Protein AF-A0A528TVJ5-F1 (afdb_monomer_lite)

Radius of gyration: 17.65 Å; chains: 1; bounding box: 42×28×47 Å

Foldseek 3Di:
DDFPDDPVVLLVQLVVCCVVVVNDSQVSQQVSQVVRVHNGNVVVVVVSLVPQPLLVVLVPDDPPDDDDQDDDPPPCSVLSVVSNQVSCVVVVDHGDDDDPPDDPVRVVVSCVVVVHD

Structure (mmCIF, N/CA/C/O backbone):
data_AF-A0A528TVJ5-F1
#
_entry.id   AF-A0A528TVJ5-F1
#
loop_
_atom_site.group_PDB
_atom_site.id
_atom_site.type_symbol
_atom_site.label_atom_id
_atom_site.label_alt_id
_atom_site.label_comp_id
_atom_site.label_asym_id
_atom_site.label_entity_id
_atom_site.label_seq_id
_atom_site.pdbx_PDB_ins_code
_atom_site.Cartn_x
_atom_site.Cartn_y
_atom_site.Cartn_z
_atom_site.occupancy
_atom_site.B_iso_or_equiv
_atom_site.auth_seq_id
_atom_site.auth_comp_id
_atom_site.auth_asym_id
_atom_site.auth_atom_id
_atom_site.pdbx_PDB_model_num
ATOM 1 N N . MET A 1 1 ? 11.586 -5.403 6.016 1.00 66.25 1 MET A N 1
ATOM 2 C CA . MET A 1 1 ? 12.301 -5.375 4.720 1.00 66.25 1 MET A CA 1
ATOM 3 C C . MET A 1 1 ? 12.746 -3.951 4.426 1.00 66.25 1 MET A C 1
ATOM 5 O O . MET A 1 1 ? 11.924 -3.047 4.545 1.00 66.25 1 MET A O 1
ATOM 9 N N . ARG A 1 2 ? 14.023 -3.746 4.090 1.00 75.19 2 ARG A N 1
ATOM 10 C CA . ARG A 1 2 ? 14.601 -2.426 3.805 1.00 75.19 2 ARG A CA 1
ATOM 11 C C . ARG A 1 2 ? 15.177 -2.448 2.390 1.00 75.19 2 ARG A C 1
ATOM 13 O O . ARG A 1 2 ? 16.255 -2.986 2.189 1.00 75.19 2 ARG A O 1
ATOM 20 N N . LEU A 1 3 ? 14.407 -1.935 1.434 1.00 84.81 3 LEU A N 1
ATOM 21 C CA . LEU A 1 3 ? 14.874 -1.700 0.065 1.00 84.81 3 LEU A CA 1
ATOM 22 C C . LEU A 1 3 ? 15.817 -0.492 0.041 1.00 84.81 3 LEU A C 1
ATOM 24 O O . LEU A 1 3 ? 15.689 0.400 0.886 1.00 84.81 3 LEU A O 1
ATOM 28 N N . SER A 1 4 ? 16.711 -0.434 -0.944 1.00 89.19 4 SER A N 1
ATOM 29 C CA . SER A 1 4 ? 17.593 0.718 -1.168 1.00 89.19 4 SER A CA 1
ATOM 30 C C . SER A 1 4 ? 16.815 1.972 -1.591 1.00 89.19 4 SER A C 1
ATOM 32 O O . SER A 1 4 ? 17.194 3.094 -1.254 1.00 89.19 4 SER A O 1
ATOM 34 N N . ALA A 1 5 ? 15.685 1.782 -2.280 1.00 88.06 5 ALA A N 1
ATOM 35 C CA . ALA A 1 5 ? 14.771 2.833 -2.706 1.00 88.06 5 ALA A CA 1
ATOM 36 C C . ALA A 1 5 ? 13.308 2.340 -2.719 1.00 88.06 5 ALA A C 1
ATOM 38 O O . ALA A 1 5 ? 13.051 1.135 -2.778 1.00 88.06 5 ALA A O 1
ATOM 39 N N . PRO A 1 6 ? 12.311 3.247 -2.704 1.00 87.25 6 PRO A N 1
ATOM 40 C CA . PRO A 1 6 ? 10.910 2.872 -2.878 1.00 87.25 6 PRO A CA 1
ATOM 41 C C . PRO A 1 6 ? 10.658 2.126 -4.198 1.00 87.25 6 PRO A C 1
ATOM 43 O O . PRO A 1 6 ? 11.257 2.446 -5.226 1.00 87.25 6 PRO A O 1
ATOM 46 N N . VAL A 1 7 ? 9.691 1.200 -4.210 1.00 89.94 7 VAL A N 1
ATOM 47 C CA . VAL A 1 7 ? 9.372 0.354 -5.382 1.00 89.94 7 VAL A CA 1
ATOM 48 C C . VAL A 1 7 ? 9.114 1.170 -6.653 1.00 89.94 7 VAL A C 1
ATOM 50 O O . VAL A 1 7 ? 9.560 0.792 -7.735 1.00 89.94 7 VAL A O 1
ATOM 53 N N . TYR A 1 8 ? 8.436 2.319 -6.554 1.00 89.00 8 TYR A N 1
ATOM 54 C CA . TYR A 1 8 ? 8.183 3.172 -7.722 1.00 89.00 8 TYR A CA 1
ATOM 55 C C . TYR A 1 8 ? 9.474 3.776 -8.303 1.00 89.00 8 TYR A C 1
ATOM 57 O O . TYR A 1 8 ? 9.581 3.946 -9.520 1.00 89.00 8 TYR A O 1
ATOM 65 N N . HIS A 1 9 ? 10.467 4.060 -7.454 1.00 93.31 9 HIS A N 1
ATOM 66 C CA . HIS A 1 9 ? 11.784 4.542 -7.866 1.00 93.31 9 HIS A CA 1
ATOM 67 C C . HIS A 1 9 ? 12.568 3.437 -8.578 1.00 93.31 9 HIS A C 1
ATOM 69 O O . HIS A 1 9 ? 13.093 3.678 -9.665 1.00 93.31 9 HIS A O 1
ATOM 75 N N . LEU A 1 10 ? 12.560 2.218 -8.032 1.00 95.00 10 LEU A N 1
ATOM 76 C CA . LEU A 1 10 ? 13.179 1.042 -8.657 1.00 95.00 10 LEU A CA 1
ATOM 77 C C . LEU A 1 10 ? 12.539 0.729 -10.019 1.00 95.00 10 LEU A C 1
ATOM 79 O O . LEU A 1 10 ? 13.232 0.548 -11.019 1.00 95.00 10 LEU A O 1
ATOM 83 N N . LYS A 1 11 ? 11.203 0.783 -10.110 1.00 95.00 11 LYS A N 1
ATOM 84 C CA . LYS A 1 11 ? 10.466 0.598 -11.372 1.00 95.00 11 LYS A CA 1
ATOM 85 C C . LYS A 1 11 ? 10.822 1.670 -12.404 1.00 95.00 11 LYS A C 1
ATOM 87 O O . LYS A 1 11 ? 10.914 1.385 -13.599 1.00 95.00 11 LYS A O 1
ATOM 92 N N . ARG A 1 12 ? 11.030 2.917 -11.966 1.00 96.69 12 ARG A N 1
ATOM 93 C CA . ARG A 1 12 ? 11.497 4.006 -12.834 1.00 96.69 12 ARG A CA 1
ATOM 94 C C . ARG A 1 12 ? 12.932 3.765 -13.311 1.00 96.69 12 ARG A C 1
ATOM 96 O O . ARG A 1 12 ? 13.191 3.955 -14.496 1.00 96.69 12 ARG A O 1
ATOM 103 N N . GLN A 1 13 ? 13.833 3.318 -12.437 1.00 96.56 13 GLN A N 1
ATOM 104 C CA . GLN A 1 13 ? 15.209 2.965 -12.802 1.00 96.56 13 GLN A CA 1
ATOM 105 C C . GLN A 1 13 ? 15.253 1.813 -13.814 1.00 96.56 13 GLN A C 1
ATOM 107 O O . GLN A 1 13 ? 15.949 1.936 -14.817 1.00 96.56 13 GLN A O 1
ATOM 112 N N . ALA A 1 14 ? 14.440 0.765 -13.638 1.00 97.19 14 ALA A N 1
ATOM 113 C CA . ALA A 1 14 ? 14.313 -0.324 -14.611 1.00 97.19 14 ALA A CA 1
ATOM 114 C C . ALA A 1 14 ? 13.884 0.178 -16.001 1.00 97.19 14 ALA A C 1
ATOM 116 O O . ALA A 1 14 ? 14.443 -0.228 -17.0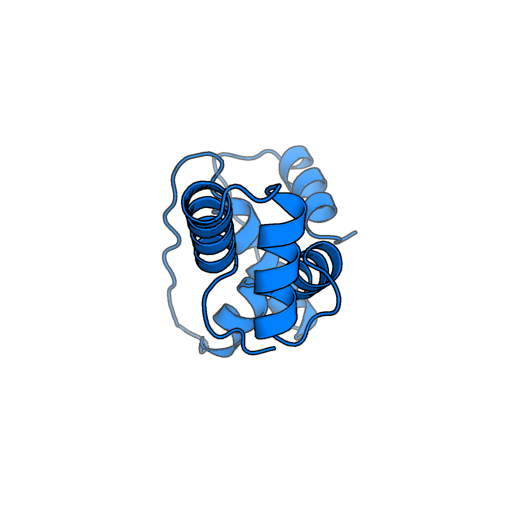16 1.00 97.19 14 ALA A O 1
ATOM 117 N N . ARG A 1 15 ? 12.930 1.118 -16.069 1.00 97.69 15 ARG A N 1
ATOM 118 C CA . ARG A 1 15 ? 12.508 1.732 -17.344 1.00 97.69 15 ARG A CA 1
ATOM 119 C C . ARG A 1 15 ? 13.629 2.525 -18.013 1.00 97.69 15 ARG A C 1
ATOM 121 O O . ARG A 1 15 ? 13.735 2.501 -19.235 1.00 97.69 15 ARG A O 1
ATOM 128 N N . LEU A 1 16 ? 14.441 3.239 -17.233 1.00 97.69 16 LEU A N 1
ATOM 129 C CA . LEU A 1 16 ? 15.602 3.962 -17.756 1.00 97.69 16 LEU A CA 1
ATOM 130 C C . LEU A 1 16 ? 16.687 2.992 -18.242 1.00 97.69 16 LEU A C 1
ATOM 132 O O . LEU A 1 16 ? 17.241 3.204 -19.314 1.00 97.69 16 LEU A O 1
ATOM 136 N N . LEU A 1 17 ? 16.932 1.910 -17.499 1.00 97.00 17 LEU A N 1
ATOM 137 C CA . LEU A 1 17 ? 17.874 0.849 -17.860 1.00 97.00 17 LEU A CA 1
ATOM 138 C C . LEU A 1 17 ? 17.476 0.162 -19.171 1.00 97.00 17 LEU A C 1
ATOM 140 O O . LEU A 1 17 ? 18.291 0.077 -20.079 1.00 97.00 17 LEU A O 1
ATOM 144 N N . SER A 1 18 ? 16.210 -0.250 -19.291 1.00 98.00 18 SER A N 1
ATOM 145 C CA . SER A 1 18 ? 15.660 -0.882 -20.497 1.00 98.00 18 SER A CA 1
ATOM 146 C C . SER A 1 18 ? 15.891 -0.027 -21.744 1.00 98.00 18 SER A C 1
ATOM 148 O O . SER A 1 18 ? 16.325 -0.541 -22.768 1.00 98.00 18 SER A O 1
ATOM 150 N N . ARG A 1 19 ? 15.697 1.295 -21.639 1.00 96.75 19 ARG A N 1
ATOM 151 C CA . ARG A 1 19 ? 15.958 2.234 -22.742 1.00 96.75 19 ARG A CA 1
ATOM 152 C C . ARG A 1 19 ? 17.445 2.424 -23.023 1.00 96.75 19 ARG A C 1
ATOM 154 O O . ARG A 1 19 ? 17.830 2.509 -24.180 1.00 96.75 19 ARG A O 1
ATOM 161 N N . LYS A 1 20 ? 18.266 2.533 -21.975 1.00 97.56 20 LYS A N 1
ATOM 162 C CA . LYS A 1 20 ? 19.708 2.786 -22.094 1.00 97.56 20 LYS A CA 1
ATOM 163 C C . LYS A 1 20 ? 20.452 1.592 -22.692 1.00 97.56 20 LYS A C 1
ATOM 165 O O . LYS A 1 20 ? 21.354 1.783 -23.494 1.00 97.56 20 LYS A O 1
ATOM 170 N N . GLU A 1 21 ? 20.092 0.385 -22.272 1.00 96.75 21 GLU A N 1
ATOM 171 C CA . GLU A 1 21 ? 20.784 -0.857 -22.636 1.00 96.75 21 GLU A CA 1
ATOM 172 C C . GLU A 1 21 ? 20.040 -1.659 -23.712 1.00 96.75 21 GLU A C 1
ATOM 174 O O . GLU A 1 21 ? 20.508 -2.717 -24.114 1.00 96.75 21 GLU A O 1
ATOM 179 N N . ASN A 1 22 ? 18.896 -1.155 -24.188 1.00 96.06 22 ASN A N 1
ATOM 180 C CA . ASN A 1 22 ? 18.033 -1.802 -25.178 1.00 96.06 22 ASN A CA 1
ATOM 181 C C . ASN A 1 22 ? 17.634 -3.244 -24.801 1.00 96.06 22 ASN A C 1
ATOM 183 O O . ASN A 1 22 ? 17.570 -4.133 -25.648 1.00 96.06 22 ASN A O 1
ATOM 187 N N . VAL A 1 23 ? 17.368 -3.471 -23.512 1.00 97.25 23 VAL A N 1
ATOM 188 C CA . VAL A 1 23 ? 16.901 -4.761 -22.980 1.00 97.25 23 VAL A CA 1
ATOM 189 C C . VAL A 1 23 ? 15.391 -4.729 -22.722 1.00 97.25 23 VAL A C 1
ATOM 191 O O . VAL A 1 23 ? 14.850 -3.665 -22.385 1.00 97.25 23 VAL A O 1
ATOM 194 N N . PRO A 1 24 ? 14.682 -5.869 -22.823 1.00 97.88 24 PRO A N 1
ATOM 195 C CA . PRO A 1 24 ? 13.273 -5.957 -22.455 1.00 97.88 24 PRO A CA 1
ATOM 196 C C . PRO A 1 24 ? 12.998 -5.448 -21.031 1.00 97.88 24 PRO A C 1
ATOM 198 O O . PRO A 1 24 ? 13.777 -5.666 -20.104 1.00 97.88 24 PRO A O 1
ATOM 201 N N . LEU A 1 25 ? 11.850 -4.788 -20.825 1.00 97.31 25 LEU A N 1
ATOM 202 C CA . LEU A 1 25 ? 11.517 -4.191 -19.524 1.00 97.31 25 LEU A CA 1
ATOM 203 C C . LEU A 1 25 ? 11.439 -5.226 -18.392 1.00 97.31 25 LEU A C 1
ATOM 205 O O . LEU A 1 25 ? 11.819 -4.904 -17.270 1.00 97.31 25 LEU A O 1
ATOM 209 N N . HIS A 1 26 ? 10.944 -6.438 -18.663 1.00 97.00 26 HIS A N 1
ATOM 210 C CA . HIS A 1 26 ? 10.858 -7.487 -17.642 1.00 97.00 26 HIS A CA 1
ATOM 211 C C . HIS A 1 26 ? 12.255 -7.869 -17.127 1.00 97.00 26 HIS A C 1
ATOM 213 O O . HIS A 1 26 ? 12.469 -7.891 -15.921 1.00 97.00 26 HIS A O 1
ATOM 219 N N . GLU A 1 27 ? 13.231 -8.010 -18.025 1.00 97.62 27 GLU A N 1
ATOM 220 C CA . GLU A 1 27 ? 14.619 -8.292 -17.666 1.00 97.62 27 GLU A CA 1
ATOM 221 C C . GLU A 1 27 ? 15.237 -7.135 -16.867 1.00 97.62 27 GLU A C 1
ATOM 223 O O . GLU A 1 27 ? 15.890 -7.345 -15.847 1.00 97.62 27 GLU A O 1
ATOM 228 N N . ALA A 1 28 ? 14.985 -5.885 -17.270 1.00 97.88 28 ALA A N 1
ATOM 229 C CA . ALA A 1 28 ? 15.448 -4.722 -16.515 1.00 97.88 28 ALA A CA 1
ATOM 230 C C . ALA A 1 28 ? 14.836 -4.641 -15.103 1.00 97.88 28 ALA A C 1
ATOM 232 O O . ALA A 1 28 ? 15.499 -4.182 -14.171 1.00 97.88 28 ALA A O 1
ATOM 233 N N . LEU A 1 29 ? 13.580 -5.068 -14.938 1.00 97.75 29 LEU A N 1
ATOM 234 C CA . LEU A 1 29 ? 12.910 -5.148 -13.641 1.00 97.75 29 LEU A CA 1
ATOM 235 C C . LEU A 1 29 ? 13.517 -6.253 -12.772 1.00 97.75 29 LEU A C 1
ATOM 237 O O . LEU A 1 29 ? 13.817 -5.994 -11.608 1.00 97.75 29 LEU A O 1
ATOM 241 N N . ASP A 1 30 ? 13.769 -7.435 -13.332 1.00 97.88 30 ASP A N 1
ATOM 242 C CA . ASP A 1 30 ? 14.424 -8.527 -12.608 1.00 97.88 30 ASP A CA 1
ATOM 243 C C . ASP A 1 30 ? 15.845 -8.136 -12.190 1.00 97.88 30 ASP A C 1
ATOM 245 O O . ASP A 1 30 ? 16.223 -8.333 -11.039 1.00 97.88 30 ASP A O 1
ATOM 249 N N . ARG A 1 31 ? 16.602 -7.439 -13.048 1.00 96.94 31 ARG A N 1
ATOM 250 C CA . ARG A 1 31 ? 17.908 -6.860 -12.679 1.00 96.94 31 ARG A CA 1
ATOM 251 C C . ARG A 1 31 ? 17.817 -5.884 -11.504 1.00 96.94 31 ARG A C 1
ATOM 253 O O . ARG A 1 31 ? 18.733 -5.851 -10.684 1.00 96.94 31 ARG A O 1
ATOM 260 N N . MET A 1 32 ? 16.758 -5.074 -11.404 1.00 96.62 32 MET A N 1
ATOM 261 C CA . MET A 1 32 ? 16.544 -4.242 -10.210 1.00 96.62 32 MET A CA 1
ATOM 262 C C . MET A 1 32 ? 16.220 -5.106 -8.991 1.00 96.62 32 MET A C 1
ATOM 264 O O . MET A 1 32 ? 16.752 -4.851 -7.919 1.00 96.62 32 MET A O 1
ATOM 268 N N . ALA A 1 33 ? 15.399 -6.144 -9.148 1.00 96.38 33 ALA A N 1
ATOM 269 C CA . ALA A 1 33 ? 15.038 -7.038 -8.055 1.00 96.38 33 ALA A CA 1
ATOM 270 C C . ALA A 1 33 ? 16.248 -7.797 -7.488 1.00 96.38 33 ALA A C 1
ATOM 272 O O . ALA A 1 33 ? 16.419 -7.835 -6.271 1.00 96.38 33 ALA A O 1
ATOM 273 N N . PHE A 1 34 ? 17.137 -8.300 -8.350 1.00 96.56 34 PHE A N 1
ATOM 274 C CA . PHE A 1 34 ? 18.374 -8.967 -7.938 1.00 96.56 34 PHE A CA 1
ATOM 275 C C . PHE A 1 34 ? 19.288 -8.052 -7.119 1.00 96.56 34 PHE A C 1
ATOM 277 O O . PHE A 1 34 ? 19.856 -8.493 -6.123 1.00 96.56 34 PHE A O 1
ATOM 284 N N . LYS A 1 35 ? 19.387 -6.762 -7.475 1.00 95.06 35 LYS A N 1
ATOM 285 C CA . LYS A 1 35 ? 20.153 -5.771 -6.691 1.00 95.06 35 LYS A CA 1
ATOM 286 C C . LYS A 1 35 ? 19.586 -5.551 -5.289 1.00 95.06 35 LYS A C 1
ATOM 288 O O . LYS A 1 35 ? 20.333 -5.211 -4.380 1.00 95.06 35 LYS A O 1
ATOM 293 N N . GLU A 1 36 ? 18.287 -5.765 -5.118 1.00 94.12 36 GLU A N 1
ATOM 294 C CA . GLU A 1 36 ? 17.590 -5.684 -3.833 1.00 94.12 36 GLU A CA 1
ATOM 295 C C . GLU A 1 36 ? 17.557 -7.029 -3.081 1.00 94.12 36 GLU A C 1
ATOM 297 O O . GLU A 1 36 ? 16.950 -7.119 -2.014 1.00 94.12 36 GLU A O 1
ATOM 302 N N . GLY A 1 37 ? 18.186 -8.079 -3.626 1.00 94.38 37 GLY A N 1
ATOM 303 C CA . GLY A 1 37 ? 18.241 -9.415 -3.023 1.00 94.38 37 GLY A CA 1
ATOM 304 C C . GLY A 1 37 ? 17.043 -10.319 -3.333 1.00 94.38 37 GLY A C 1
ATOM 305 O O . GLY A 1 37 ? 16.832 -11.307 -2.633 1.00 94.38 37 GLY A O 1
ATOM 306 N N . PHE A 1 38 ? 16.251 -10.005 -4.361 1.00 94.69 38 PHE A N 1
ATOM 307 C CA . PHE A 1 38 ? 15.096 -10.802 -4.785 1.00 94.69 38 PHE A CA 1
ATOM 308 C C . PHE A 1 38 ? 15.382 -11.583 -6.066 1.00 94.69 38 PHE A C 1
ATOM 310 O O . PHE A 1 38 ? 16.027 -11.075 -6.976 1.00 94.69 38 PHE A O 1
ATOM 317 N N . GLY A 1 39 ? 14.841 -12.802 -6.160 1.00 95.19 39 GLY A N 1
ATOM 318 C CA . GLY A 1 39 ? 15.003 -13.661 -7.340 1.00 95.19 39 GLY A CA 1
ATOM 319 C C . GLY A 1 39 ? 14.219 -13.215 -8.581 1.00 95.19 39 GLY A C 1
ATOM 320 O O . GLY A 1 39 ? 14.488 -13.696 -9.675 1.00 95.19 39 GLY A O 1
ATOM 321 N N . SER A 1 40 ? 13.240 -12.323 -8.421 1.00 96.88 40 SER A N 1
ATOM 322 C CA . SER A 1 40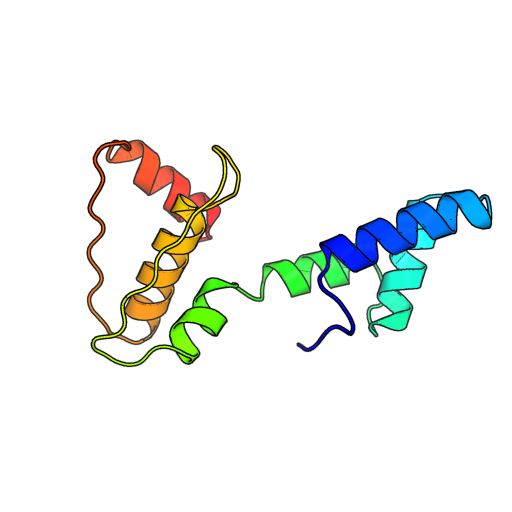 ? 12.463 -11.740 -9.517 1.00 96.88 40 SER A CA 1
ATOM 323 C C . SER A 1 40 ? 11.763 -10.461 -9.067 1.00 96.88 40 SER A C 1
ATOM 325 O O . SER A 1 40 ? 11.531 -10.233 -7.871 1.00 96.88 40 SER A O 1
ATOM 327 N N . TRP A 1 41 ? 11.351 -9.638 -10.029 1.00 96.50 41 TRP A N 1
ATOM 328 C CA . TRP A 1 41 ? 10.540 -8.458 -9.752 1.00 96.50 41 TRP A CA 1
ATOM 329 C C . TRP A 1 41 ? 9.170 -8.808 -9.174 1.00 96.50 41 TRP A C 1
ATOM 331 O O . TRP A 1 41 ? 8.678 -8.093 -8.303 1.00 96.50 41 TRP A O 1
ATOM 341 N N . SER A 1 42 ? 8.551 -9.901 -9.627 1.00 93.50 42 SER A N 1
ATOM 342 C CA . SER A 1 42 ? 7.254 -10.349 -9.105 1.00 93.50 42 SER A CA 1
ATOM 343 C C . SER A 1 42 ? 7.324 -10.667 -7.611 1.00 93.50 42 SER A C 1
ATOM 345 O O . SER A 1 42 ? 6.455 -10.227 -6.858 1.00 93.50 42 SER A O 1
ATOM 347 N N . LEU A 1 43 ? 8.390 -11.340 -7.164 1.00 93.38 43 LEU A N 1
ATOM 348 C CA . LEU A 1 43 ? 8.608 -11.640 -5.751 1.00 93.38 43 LEU A CA 1
ATOM 349 C C . LEU A 1 43 ? 8.858 -10.366 -4.934 1.00 93.38 43 LEU A C 1
ATOM 351 O O . LEU A 1 43 ? 8.262 -10.200 -3.869 1.00 93.38 43 LEU A O 1
ATOM 355 N N . LEU A 1 44 ? 9.693 -9.449 -5.439 1.00 93.38 44 LEU A N 1
ATOM 356 C CA . LEU A 1 44 ? 9.926 -8.153 -4.792 1.00 93.38 44 LEU A CA 1
ATOM 357 C C . LEU A 1 44 ? 8.620 -7.373 -4.646 1.00 93.38 44 LEU A C 1
ATOM 359 O O . LEU A 1 44 ? 8.325 -6.864 -3.567 1.00 93.38 44 LEU A O 1
ATOM 363 N N . ALA A 1 45 ? 7.834 -7.283 -5.719 1.00 89.94 45 ALA A N 1
ATOM 364 C CA . ALA A 1 45 ? 6.578 -6.547 -5.734 1.00 89.94 45 ALA A CA 1
ATOM 365 C C . ALA A 1 45 ? 5.562 -7.139 -4.748 1.00 89.94 45 ALA A C 1
ATOM 367 O O . ALA A 1 45 ? 4.953 -6.381 -3.995 1.00 89.94 45 ALA A O 1
ATOM 368 N N . ALA A 1 46 ? 5.434 -8.469 -4.695 1.00 87.62 46 ALA A N 1
ATOM 369 C CA . ALA A 1 46 ? 4.569 -9.150 -3.734 1.00 87.62 46 ALA A CA 1
ATOM 370 C C . ALA A 1 46 ? 5.010 -8.882 -2.285 1.00 87.62 46 ALA A C 1
ATOM 372 O O . ALA A 1 46 ? 4.208 -8.449 -1.462 1.00 87.62 46 ALA A O 1
ATOM 373 N N . LYS A 1 47 ? 6.307 -9.028 -1.982 1.00 85.88 47 LYS A N 1
ATOM 374 C CA . LYS A 1 47 ? 6.847 -8.775 -0.635 1.00 85.88 47 LYS A CA 1
ATOM 375 C C . LYS A 1 47 ? 6.774 -7.311 -0.216 1.00 85.88 47 LYS A C 1
ATOM 377 O O . LYS A 1 47 ? 6.585 -7.007 0.961 1.00 85.88 47 LYS A O 1
ATOM 382 N N . ALA A 1 48 ? 6.905 -6.393 -1.167 1.00 82.38 48 ALA A N 1
ATOM 383 C CA . ALA A 1 48 ? 6.722 -4.977 -0.905 1.00 82.38 48 ALA A CA 1
ATOM 384 C C . ALA A 1 48 ? 5.251 -4.612 -0.659 1.00 82.38 48 ALA A C 1
ATOM 386 O O . ALA A 1 48 ? 5.000 -3.723 0.150 1.00 82.38 48 ALA A O 1
ATOM 387 N N . ALA A 1 49 ? 4.307 -5.294 -1.315 1.00 75.06 49 ALA A N 1
ATOM 388 C CA . ALA A 1 49 ? 2.873 -5.123 -1.087 1.00 75.06 49 ALA A CA 1
ATOM 389 C C . ALA A 1 49 ? 2.418 -5.714 0.260 1.00 75.06 49 ALA A C 1
ATOM 391 O O . ALA A 1 49 ? 1.622 -5.088 0.949 1.00 75.06 49 ALA A O 1
ATOM 392 N N . GLU A 1 50 ? 2.978 -6.856 0.686 1.00 72.94 50 GLU A N 1
ATOM 393 C CA . GLU A 1 50 ? 2.735 -7.431 2.025 1.00 72.94 50 GLU A CA 1
ATOM 394 C C . GLU A 1 50 ? 3.148 -6.477 3.156 1.00 72.94 50 GLU A C 1
ATOM 396 O O . GLU A 1 5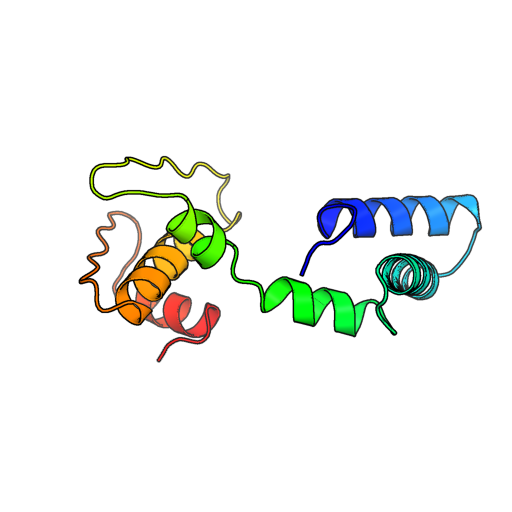0 ? 2.577 -6.489 4.247 1.00 72.94 50 GLU A O 1
ATOM 401 N N . ALA A 1 51 ? 4.163 -5.644 2.919 1.00 66.00 51 ALA A N 1
ATOM 402 C CA . ALA A 1 51 ? 4.615 -4.681 3.902 1.00 66.00 51 ALA A CA 1
ATOM 403 C C . ALA A 1 51 ? 3.680 -3.461 3.950 1.00 66.00 51 ALA A C 1
ATOM 405 O O . ALA A 1 51 ? 4.030 -2.388 3.456 1.00 66.00 51 ALA A O 1
ATOM 406 N N . ALA A 1 52 ? 2.515 -3.643 4.580 1.00 67.00 52 ALA A N 1
ATOM 407 C CA . ALA A 1 52 ? 1.468 -2.636 4.720 1.00 67.00 52 ALA A CA 1
ATOM 408 C C . ALA A 1 52 ? 2.044 -1.284 5.204 1.00 67.00 52 ALA A C 1
ATOM 410 O O . ALA A 1 52 ? 2.566 -1.199 6.327 1.00 67.00 52 ALA A O 1
ATOM 411 N N . PRO A 1 53 ? 1.970 -0.217 4.384 1.00 77.62 53 PRO A N 1
ATOM 412 C CA . PRO A 1 53 ? 2.470 1.111 4.736 1.00 77.62 53 PRO A CA 1
ATOM 413 C C . PRO A 1 53 ? 1.882 1.630 6.052 1.00 77.62 53 PRO A C 1
ATOM 415 O O . PRO A 1 53 ? 2.597 2.236 6.853 1.00 77.62 53 PRO A O 1
ATOM 418 N N . ALA A 1 54 ? 0.607 1.325 6.301 1.00 87.12 54 ALA A N 1
ATOM 419 C CA . ALA A 1 54 ? -0.116 1.733 7.494 1.00 87.12 54 ALA A CA 1
ATOM 420 C C . ALA A 1 54 ? 0.496 1.200 8.793 1.00 87.12 54 ALA A C 1
ATOM 422 O O . ALA A 1 54 ? 0.624 1.952 9.752 1.00 87.12 54 ALA A O 1
ATOM 423 N N . GLY A 1 55 ? 0.941 -0.060 8.834 1.00 86.31 55 GLY A N 1
ATOM 424 C CA . GLY A 1 55 ? 1.533 -0.633 10.048 1.00 86.31 55 GLY A CA 1
ATOM 425 C C . GLY A 1 55 ? 2.830 0.073 10.455 1.00 86.31 55 GLY A C 1
ATOM 426 O O . GLY A 1 55 ? 3.063 0.324 11.635 1.00 86.31 55 GLY A O 1
ATOM 427 N N . ARG A 1 56 ? 3.657 0.462 9.474 1.00 86.56 56 ARG A N 1
ATOM 428 C CA . ARG A 1 56 ? 4.885 1.235 9.730 1.00 86.56 56 ARG A CA 1
ATOM 429 C C . ARG A 1 56 ? 4.600 2.666 10.159 1.00 86.56 56 ARG A C 1
ATOM 431 O O . ARG A 1 56 ? 5.379 3.215 10.932 1.00 86.56 56 ARG A O 1
ATOM 438 N N . LEU A 1 57 ? 3.551 3.274 9.609 1.00 90.06 57 LEU A N 1
ATOM 439 C CA . LEU A 1 57 ? 3.120 4.607 10.009 1.00 90.06 57 LEU A CA 1
ATOM 440 C C . LEU A 1 57 ? 2.582 4.569 11.440 1.00 90.06 57 LEU A C 1
ATOM 442 O O . LEU A 1 57 ? 3.067 5.319 12.272 1.00 90.06 57 LEU A O 1
ATOM 446 N N . LEU A 1 58 ? 1.680 3.634 11.747 1.00 91.88 58 LEU A N 1
ATOM 447 C CA . LEU A 1 58 ? 1.116 3.448 13.083 1.00 91.88 58 LEU A CA 1
ATOM 448 C C . LEU A 1 58 ? 2.198 3.236 14.149 1.00 91.88 58 LEU A C 1
ATOM 450 O O . LEU A 1 58 ? 2.116 3.832 15.213 1.00 91.88 58 LEU A O 1
ATOM 454 N N . ALA A 1 59 ? 3.236 2.449 13.852 1.00 91.38 59 ALA A N 1
ATOM 455 C CA . ALA A 1 59 ? 4.347 2.205 14.778 1.00 91.38 59 ALA A CA 1
ATOM 456 C C . ALA A 1 59 ? 5.178 3.459 15.129 1.00 91.38 59 ALA A C 1
ATOM 458 O O . ALA A 1 59 ? 5.987 3.405 16.051 1.00 91.38 59 ALA A O 1
ATOM 459 N N . GLN A 1 60 ? 5.024 4.558 14.386 1.00 92.31 60 GLN A N 1
ATOM 460 C CA . GLN A 1 60 ? 5.689 5.837 14.657 1.00 92.31 60 GLN A CA 1
ATOM 461 C C . GLN A 1 60 ? 4.793 6.826 15.410 1.00 92.31 60 GLN A C 1
ATOM 463 O O . GLN A 1 60 ? 5.284 7.878 15.809 1.00 92.31 60 GLN A O 1
ATOM 468 N N . LEU A 1 61 ? 3.504 6.515 15.574 1.00 92.94 61 LEU A N 1
ATOM 469 C CA . LEU A 1 61 ? 2.538 7.387 16.233 1.00 92.94 61 LEU A CA 1
ATOM 470 C C . LEU A 1 61 ? 2.416 7.037 17.713 1.00 92.94 61 LEU A C 1
ATOM 472 O O . LEU A 1 61 ? 2.479 5.868 18.100 1.00 92.94 61 LEU A O 1
ATOM 476 N N . ILE A 1 62 ? 2.162 8.055 18.525 1.00 93.00 62 ILE A N 1
ATOM 477 C CA . ILE A 1 62 ? 1.774 7.912 19.928 1.00 93.00 62 ILE A CA 1
ATOM 478 C C . ILE A 1 62 ? 0.327 8.380 20.144 1.00 93.00 62 ILE A C 1
ATOM 480 O O . ILE A 1 62 ? -0.216 9.144 19.339 1.00 93.00 62 ILE A O 1
ATOM 484 N N . PRO A 1 63 ? -0.343 7.935 21.225 1.00 92.69 63 PRO A N 1
ATOM 485 C CA . PRO A 1 63 ? -1.678 8.421 21.553 1.00 92.69 63 PRO A CA 1
ATOM 486 C C . PRO A 1 63 ? -1.716 9.952 21.662 1.00 92.69 63 PRO A C 1
ATOM 488 O O . PRO A 1 63 ? -0.950 10.541 22.420 1.00 92.69 63 PRO A O 1
ATOM 491 N N . GLY A 1 64 ? -2.632 10.579 20.923 1.00 93.75 64 GLY A N 1
ATOM 492 C CA . GLY A 1 64 ? -2.769 12.038 20.844 1.00 93.75 64 GLY A CA 1
ATOM 493 C C . GLY A 1 64 ? -2.204 12.658 19.564 1.00 93.75 64 GLY A C 1
ATOM 494 O O . GLY A 1 64 ? -2.558 13.795 19.253 1.00 93.75 64 GLY A O 1
ATOM 495 N N . ASP A 1 65 ? -1.406 11.919 18.789 1.00 95.56 65 ASP A N 1
ATOM 496 C CA . ASP A 1 65 ? -0.922 12.396 17.494 1.00 95.56 65 ASP A CA 1
ATOM 497 C C . ASP A 1 65 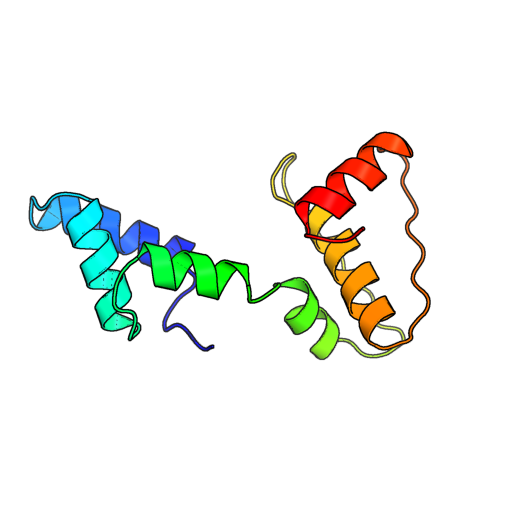? -2.062 12.587 16.487 1.00 95.56 65 ASP A C 1
ATOM 499 O O . ASP A 1 65 ? -3.020 11.811 16.418 1.00 95.56 65 ASP A O 1
ATOM 503 N N . MET A 1 66 ? -1.913 13.609 15.643 1.00 94.75 66 MET A N 1
ATOM 504 C CA . MET A 1 66 ? -2.796 13.874 14.513 1.00 94.75 66 M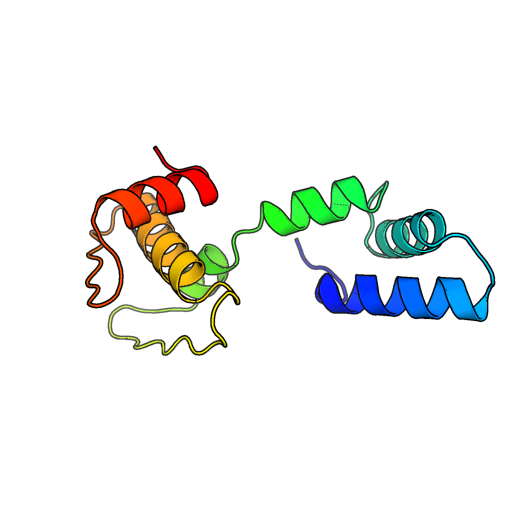ET A CA 1
ATOM 505 C C . MET A 1 66 ? -2.033 13.695 13.202 1.00 94.75 66 MET A C 1
ATOM 507 O O . MET A 1 66 ? -0.988 14.306 12.989 1.00 94.75 66 MET A O 1
ATOM 511 N N . VAL A 1 67 ? -2.594 12.899 12.291 1.00 92.62 67 VAL A N 1
ATOM 512 C CA . VAL A 1 67 ? -2.030 12.667 10.956 1.00 92.62 67 VAL A CA 1
ATOM 513 C C . VAL A 1 67 ? -2.992 13.170 9.888 1.00 92.62 67 VAL A C 1
ATOM 515 O O . VAL A 1 67 ? -4.159 12.783 9.861 1.00 92.62 67 VAL A O 1
ATOM 518 N N . LEU A 1 68 ? -2.483 13.988 8.963 1.00 94.88 68 LEU A N 1
ATOM 519 C CA . LEU A 1 68 ? -3.209 14.417 7.770 1.00 94.88 68 LEU A CA 1
ATOM 520 C C . LEU A 1 68 ? -2.717 13.640 6.544 1.00 94.88 68 LEU A C 1
ATOM 522 O O . LEU A 1 68 ? -1.556 13.748 6.152 1.00 94.88 68 LEU A O 1
ATOM 526 N N . VAL A 1 69 ? -3.616 12.887 5.906 1.00 91.75 69 VAL A N 1
ATOM 527 C CA . VAL A 1 69 ? -3.327 12.146 4.669 1.00 91.75 69 VAL A CA 1
ATOM 528 C C . VAL A 1 69 ? -3.971 12.865 3.487 1.00 91.75 69 VAL A C 1
ATOM 530 O O . VAL A 1 69 ? -5.193 12.888 3.352 1.00 91.75 69 VAL A O 1
ATOM 533 N N . ALA A 1 70 ? -3.146 13.422 2.600 1.00 92.25 70 ALA A N 1
ATOM 534 C CA . ALA A 1 70 ? -3.596 14.118 1.398 1.00 92.25 70 ALA A CA 1
ATOM 535 C C . ALA A 1 70 ? -3.074 13.424 0.135 1.00 92.25 70 ALA A C 1
ATOM 537 O O . ALA A 1 70 ? -1.879 13.169 -0.005 1.00 92.25 70 ALA A O 1
ATOM 538 N N . ALA A 1 71 ? -3.973 13.133 -0.804 1.00 90.81 71 ALA A N 1
ATOM 539 C CA . ALA A 1 71 ? -3.625 12.594 -2.113 1.00 90.81 71 ALA A CA 1
ATOM 540 C C . ALA A 1 71 ? -4.723 12.921 -3.136 1.00 90.81 71 ALA A C 1
ATOM 542 O O . ALA A 1 71 ? -5.870 13.182 -2.766 1.00 90.81 71 ALA A O 1
ATOM 543 N N . ARG A 1 72 ? -4.388 12.877 -4.432 1.00 92.81 72 ARG A N 1
ATOM 544 C CA . ARG A 1 72 ? -5.381 13.026 -5.511 1.00 92.81 72 ARG A CA 1
ATOM 545 C C . ARG A 1 72 ? -6.427 11.895 -5.455 1.00 92.81 72 ARG A C 1
ATOM 547 O O . ARG A 1 72 ? -6.132 10.821 -4.918 1.00 92.81 72 ARG A O 1
ATOM 554 N N . PRO A 1 73 ? -7.625 12.081 -6.040 1.00 91.06 73 PRO A N 1
ATOM 555 C CA . PRO A 1 73 ? -8.587 10.993 -6.199 1.00 91.06 73 PRO A CA 1
ATOM 556 C C . PRO A 1 73 ? -7.933 9.743 -6.812 1.00 91.06 73 PRO A C 1
ATOM 558 O O . PRO A 1 73 ? -7.109 9.847 -7.720 1.00 91.06 73 PRO A O 1
ATOM 561 N N . GLY A 1 74 ? -8.246 8.565 -6.265 1.00 86.38 74 GLY A N 1
ATOM 562 C CA . GLY A 1 74 ? -7.668 7.287 -6.701 1.00 86.38 74 GLY A CA 1
ATOM 563 C C . GLY A 1 74 ? -6.243 6.985 -6.213 1.00 86.38 74 GLY A C 1
ATOM 564 O O . GLY A 1 74 ? -5.726 5.920 -6.518 1.00 86.38 74 GLY A O 1
ATOM 565 N N . GLN A 1 75 ? -5.602 7.861 -5.430 1.00 88.62 75 GLN A N 1
ATOM 566 C CA . GLN A 1 75 ? -4.230 7.653 -4.925 1.00 88.62 75 GLN A CA 1
ATOM 567 C C . GLN A 1 75 ? -4.178 7.053 -3.507 1.00 88.62 75 GLN A C 1
ATOM 569 O O . GLN A 1 75 ? -3.264 7.328 -2.737 1.00 88.62 75 GLN A O 1
ATOM 574 N N . GLY A 1 76 ? -5.186 6.263 -3.127 1.00 88.69 76 GLY A N 1
ATOM 575 C CA . GLY A 1 76 ? -5.114 5.420 -1.927 1.00 88.69 76 GLY A CA 1
ATOM 576 C C . GLY A 1 76 ? -5.327 6.103 -0.570 1.00 88.69 76 GLY A C 1
ATOM 577 O O . GLY A 1 76 ? -5.171 5.432 0.441 1.00 88.69 76 GLY A O 1
ATOM 578 N N . LYS A 1 77 ? -5.739 7.382 -0.501 1.00 93.19 77 LYS A N 1
ATOM 579 C CA . LYS A 1 77 ? -5.970 8.088 0.785 1.00 93.19 77 LYS A CA 1
ATOM 580 C C . LYS A 1 77 ? -6.913 7.325 1.732 1.00 93.19 77 LYS A C 1
ATOM 582 O O . LYS A 1 77 ? -6.596 7.114 2.893 1.00 93.19 77 LYS A O 1
ATOM 587 N N . THR A 1 78 ? -8.048 6.864 1.202 1.00 91.75 78 THR A N 1
ATOM 588 C CA . THR A 1 78 ? -9.086 6.165 1.971 1.00 91.75 78 THR A CA 1
ATOM 589 C C . THR A 1 78 ? -8.615 4.773 2.381 1.00 91.75 78 THR A C 1
ATOM 591 O O . THR A 1 78 ? -8.850 4.354 3.507 1.00 91.75 78 THR A O 1
ATOM 594 N N . LEU A 1 79 ? -7.919 4.081 1.476 1.00 91.31 79 LEU A N 1
ATOM 595 C CA . LEU A 1 79 ? -7.401 2.739 1.713 1.00 91.31 79 LEU A CA 1
ATOM 596 C C . LEU A 1 79 ? -6.319 2.759 2.807 1.00 91.31 79 LEU A C 1
ATOM 598 O O . LEU A 1 79 ? -6.423 2.001 3.759 1.00 91.31 79 LEU A O 1
ATOM 602 N N . MET A 1 80 ? -5.392 3.724 2.769 1.00 91.31 80 MET A N 1
ATOM 603 C CA . MET A 1 80 ? -4.413 3.959 3.843 1.00 91.31 80 MET A CA 1
ATOM 604 C C . MET A 1 80 ? -5.082 4.201 5.207 1.00 91.31 80 MET A C 1
ATOM 606 O O . MET A 1 80 ? -4.657 3.635 6.210 1.00 91.31 80 MET A O 1
ATOM 610 N N . SER A 1 81 ? -6.128 5.035 5.271 1.00 92.25 81 SER A N 1
ATOM 611 C CA . SER A 1 81 ? -6.843 5.298 6.529 1.00 92.25 81 SER A CA 1
ATOM 612 C C . SER A 1 81 ? -7.535 4.051 7.089 1.00 92.25 81 SER A C 1
ATOM 614 O O . SER A 1 81 ? -7.519 3.841 8.301 1.00 92.25 81 SER A O 1
ATOM 616 N N . LEU A 1 82 ? -8.114 3.212 6.226 1.00 93.19 82 LEU A N 1
ATOM 617 C CA . LEU A 1 82 ? -8.720 1.942 6.636 1.00 93.19 82 LEU A CA 1
ATOM 618 C C . LEU A 1 82 ? -7.662 0.926 7.078 1.00 93.19 82 LEU A C 1
ATOM 620 O O . LEU A 1 82 ? -7.831 0.300 8.121 1.00 93.19 82 LEU A O 1
ATOM 624 N N . GLU A 1 83 ? -6.543 0.808 6.360 1.00 92.81 83 GLU A N 1
ATOM 625 C CA . GLU A 1 83 ? -5.422 -0.038 6.782 1.00 92.81 83 GLU A CA 1
ATOM 626 C C . GLU A 1 83 ? -4.869 0.388 8.150 1.00 92.81 83 GLU A C 1
ATOM 628 O O . GLU A 1 83 ? -4.543 -0.473 8.964 1.00 92.81 83 GLU A O 1
ATOM 633 N N . LEU A 1 84 ? -4.789 1.696 8.437 1.00 92.75 84 LEU A N 1
ATOM 634 C CA . LEU A 1 84 ? -4.388 2.216 9.752 1.00 92.75 84 LEU A CA 1
ATOM 635 C C . LEU A 1 84 ? -5.370 1.795 10.846 1.00 92.75 84 LEU A C 1
ATOM 637 O O . LEU A 1 84 ? -4.947 1.308 11.894 1.00 92.75 84 LEU A O 1
ATOM 641 N N . ALA A 1 85 ? -6.672 1.950 10.593 1.00 93.50 85 ALA A N 1
ATOM 642 C CA . ALA A 1 85 ? -7.718 1.529 11.518 1.00 93.50 85 ALA A CA 1
ATOM 643 C C . ALA A 1 85 ? -7.629 0.022 11.809 1.00 93.50 85 ALA A C 1
ATOM 645 O O . ALA A 1 85 ? -7.594 -0.383 12.969 1.00 93.50 85 ALA A O 1
ATOM 646 N N . VAL A 1 86 ? -7.498 -0.804 10.768 1.00 92.88 86 VAL A N 1
ATOM 647 C CA . VAL A 1 86 ? -7.339 -2.260 10.895 1.00 92.88 86 VAL A CA 1
ATOM 648 C C . VAL A 1 86 ? -6.046 -2.619 11.623 1.00 92.88 86 VAL A C 1
ATOM 650 O O . VAL A 1 86 ? -6.049 -3.505 12.475 1.00 92.88 86 VAL A O 1
ATOM 653 N N . ALA A 1 87 ? -4.932 -1.949 11.322 1.00 91.69 87 ALA A N 1
ATOM 654 C CA . ALA A 1 87 ? -3.662 -2.186 12.001 1.00 91.69 87 ALA A CA 1
ATOM 655 C C . ALA A 1 87 ? -3.763 -1.877 13.503 1.00 91.69 87 ALA A C 1
ATOM 657 O O . ALA A 1 87 ? -3.251 -2.651 14.311 1.00 91.69 87 ALA A O 1
ATOM 658 N N . ALA A 1 88 ? -4.470 -0.809 13.882 1.00 92.88 88 ALA A N 1
ATOM 659 C CA . ALA A 1 88 ? -4.746 -0.486 15.280 1.00 92.88 88 ALA A CA 1
ATOM 660 C C . ALA A 1 88 ? -5.666 -1.533 15.936 1.00 92.88 88 ALA A C 1
ATOM 662 O O . ALA A 1 88 ? -5.399 -1.976 17.054 1.00 92.88 88 ALA A O 1
ATOM 663 N N . MET A 1 89 ? -6.692 -2.004 15.219 1.00 93.25 89 MET A N 1
ATOM 664 C CA . MET A 1 89 ? -7.576 -3.083 15.682 1.00 93.25 89 MET A CA 1
ATOM 665 C C . MET A 1 89 ? -6.827 -4.391 15.929 1.00 93.25 89 MET A C 1
ATOM 667 O O . MET A 1 89 ? -7.037 -5.033 16.955 1.00 93.25 89 MET A O 1
ATOM 671 N N . LYS A 1 90 ? -5.890 -4.755 15.047 1.00 90.38 90 LYS A N 1
ATOM 672 C CA . LYS A 1 90 ? -5.018 -5.929 15.222 1.00 90.38 90 LYS A CA 1
ATOM 673 C C . LYS A 1 90 ? -4.108 -5.818 16.455 1.00 90.38 90 LYS A C 1
ATOM 675 O O . LYS A 1 90 ? -3.663 -6.843 16.958 1.00 90.38 90 LYS A O 1
ATOM 680 N N . GLN A 1 91 ? -3.861 -4.607 16.961 1.00 90.94 91 GLN A N 1
ATOM 681 C CA . GLN A 1 91 ? -3.146 -4.353 18.220 1.00 90.94 91 GLN A CA 1
ATOM 682 C C . GLN A 1 91 ? -4.084 -4.263 19.442 1.00 90.94 91 GLN A C 1
ATOM 684 O O . GLN A 1 91 ? -3.645 -3.902 20.530 1.00 90.94 91 GLN A O 1
ATOM 689 N N . GLY A 1 92 ? -5.376 -4.571 19.281 1.00 93.00 92 GLY A N 1
ATOM 690 C CA . GLY A 1 92 ? -6.374 -4.550 20.356 1.00 93.00 92 GLY A CA 1
ATOM 691 C C . GLY A 1 92 ? -7.003 -3.180 20.618 1.00 93.00 92 GLY A C 1
ATOM 692 O O . GLY A 1 92 ? -7.767 -3.031 21.569 1.00 93.00 92 GLY A O 1
ATOM 693 N N . SER A 1 93 ? -6.714 -2.175 19.788 1.00 93.19 93 SER A N 1
ATOM 694 C CA . SER A 1 93 ? -7.318 -0.846 19.918 1.00 93.19 93 SER A CA 1
ATOM 695 C C . SER A 1 93 ? -8.665 -0.762 19.203 1.00 93.19 93 SER A C 1
ATOM 697 O O . SER A 1 93 ? -8.885 -1.375 18.162 1.00 93.19 93 SER A O 1
ATOM 699 N N . ARG A 1 94 ? -9.583 0.055 19.724 1.00 94.62 94 ARG A N 1
ATOM 700 C CA . ARG A 1 94 ? -10.828 0.367 19.016 1.00 94.62 94 ARG A CA 1
ATOM 701 C C . ARG A 1 94 ? -10.554 1.416 17.942 1.00 94.62 94 ARG A C 1
ATOM 703 O O . ARG A 1 94 ? -10.000 2.469 18.245 1.00 94.62 94 ARG A O 1
ATOM 710 N N . ALA A 1 95 ? -11.007 1.160 16.720 1.00 94.12 95 ALA A N 1
ATOM 711 C CA . ALA A 1 95 ? -10.997 2.137 15.639 1.00 94.12 95 ALA A CA 1
ATOM 712 C C . ALA A 1 95 ? -12.428 2.522 15.246 1.00 94.12 95 ALA A C 1
ATOM 714 O O . ALA A 1 95 ? -13.357 1.721 15.363 1.00 94.12 95 ALA A O 1
ATOM 715 N N . VAL A 1 96 ? -12.607 3.761 14.790 1.00 94.69 96 VAL A N 1
ATOM 716 C CA . VAL A 1 96 ? -13.879 4.272 14.266 1.00 94.69 96 VAL A CA 1
ATOM 717 C C . VAL A 1 96 ? -13.587 5.016 12.970 1.00 94.69 96 VAL A C 1
ATOM 719 O O . VAL A 1 96 ? -12.650 5.810 12.913 1.00 94.69 96 VAL A O 1
ATOM 722 N N . PHE A 1 97 ? -14.381 4.753 11.932 1.00 92.69 97 PHE A N 1
ATOM 723 C CA . PHE A 1 97 ? -14.241 5.388 10.627 1.00 92.69 97 PHE A CA 1
ATOM 724 C C . PHE A 1 97 ? -15.456 6.272 10.345 1.00 92.69 97 PHE A C 1
ATOM 726 O O . PHE A 1 97 ? -16.584 5.784 10.292 1.00 92.69 97 PHE A O 1
ATOM 733 N N . PHE A 1 98 ? -15.219 7.568 10.156 1.00 93.88 98 PHE A N 1
ATOM 734 C CA . PHE A 1 98 ? -16.240 8.538 9.771 1.00 93.88 98 PHE A CA 1
ATOM 735 C C . PHE A 1 98 ? -16.017 8.955 8.320 1.00 93.88 98 PHE A C 1
ATOM 737 O O . PHE A 1 98 ? -14.886 9.210 7.909 1.00 93.88 98 PHE A O 1
ATOM 744 N N . THR A 1 99 ? -17.092 9.036 7.541 1.00 92.19 99 THR A N 1
ATOM 745 C CA . THR A 1 99 ? -17.027 9.421 6.130 1.00 92.19 99 THR A CA 1
ATOM 746 C C . THR A 1 99 ? -18.245 10.238 5.730 1.00 92.19 99 THR A C 1
ATOM 748 O O . THR A 1 99 ? -19.341 10.020 6.238 1.00 92.19 99 THR A O 1
ATOM 751 N N . LEU A 1 100 ? -18.025 11.175 4.810 1.00 92.94 100 LEU A N 1
ATOM 752 C CA . LEU A 1 100 ? -19.066 11.940 4.119 1.00 92.94 100 LEU A CA 1
ATOM 753 C C . LEU A 1 100 ? -19.206 11.508 2.647 1.00 92.94 100 LEU A C 1
ATOM 755 O O . LEU A 1 100 ? -20.112 11.954 1.958 1.00 92.94 100 LEU A O 1
ATOM 759 N N . GLU A 1 101 ? -18.302 10.646 2.171 1.00 87.56 101 GLU A N 1
ATOM 760 C CA . GLU A 1 101 ? -18.065 10.368 0.744 1.00 87.56 101 GLU A CA 1
ATOM 761 C C . GLU A 1 101 ? -18.279 8.893 0.371 1.00 87.56 101 GLU A C 1
ATOM 763 O O . GLU A 1 101 ? -18.175 8.528 -0.795 1.00 87.56 101 GLU A O 1
ATOM 768 N N . CYS A 1 102 ? -18.479 8.007 1.350 1.00 87.00 102 CYS A N 1
ATOM 769 C CA . CYS A 1 102 ? -18.601 6.567 1.111 1.00 87.00 102 CYS A CA 1
ATOM 770 C C . CYS A 1 102 ? -19.829 6.015 1.822 1.00 87.00 102 CYS A C 1
ATOM 772 O O . CYS A 1 102 ? -20.068 6.323 2.990 1.00 87.00 102 CYS A O 1
ATOM 774 N N . MET A 1 103 ? -20.562 5.157 1.127 1.00 92.12 103 MET A N 1
ATOM 775 C CA . MET A 1 103 ? -21.639 4.363 1.695 1.00 92.12 103 MET A CA 1
ATOM 776 C C . MET A 1 103 ? -21.073 3.114 2.376 1.00 92.12 103 MET A C 1
ATOM 778 O O . MET A 1 103 ? -19.913 2.743 2.196 1.00 92.12 103 MET A O 1
ATOM 782 N N . HIS A 1 104 ? -21.911 2.426 3.152 1.00 89.06 104 HIS A N 1
ATOM 783 C CA . HIS A 1 104 ? -21.503 1.219 3.872 1.00 89.06 104 HIS A CA 1
ATOM 784 C C . HIS A 1 104 ? -20.954 0.123 2.940 1.00 89.06 104 HIS A C 1
ATOM 786 O O . HIS A 1 104 ? -19.923 -0.472 3.241 1.00 89.06 104 HIS A O 1
ATOM 792 N N . ALA A 1 105 ? -21.590 -0.093 1.783 1.00 91.19 105 ALA A N 1
ATOM 793 C CA . ALA A 1 105 ? -21.138 -1.073 0.793 1.00 91.19 105 ALA A CA 1
ATOM 794 C C . ALA A 1 105 ? -19.726 -0.762 0.261 1.00 91.19 105 ALA A C 1
ATOM 796 O O . ALA A 1 105 ? -18.891 -1.659 0.201 1.00 91.19 105 ALA A O 1
ATOM 797 N N . ASP A 1 106 ? -19.423 0.515 -0.008 1.00 91.50 106 ASP A N 1
ATOM 798 C CA . ASP A 1 106 ? -18.093 0.936 -0.466 1.00 91.50 106 ASP A CA 1
ATOM 799 C C . ASP A 1 106 ? -17.008 0.606 0.565 1.00 91.50 106 ASP A C 1
ATOM 801 O O . ASP A 1 106 ? -15.869 0.310 0.214 1.00 91.50 106 ASP A O 1
ATOM 805 N N . ILE A 1 107 ? -17.341 0.698 1.855 1.00 91.12 107 ILE A N 1
ATOM 806 C CA . ILE A 1 107 ? -16.410 0.371 2.935 1.00 91.12 107 ILE A CA 1
ATOM 807 C C . 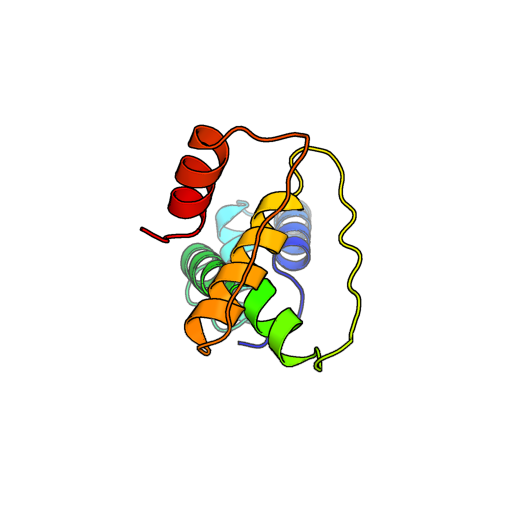ILE A 1 107 ? -16.175 -1.139 3.015 1.00 91.12 107 ILE A C 1
ATOM 809 O O . ILE A 1 107 ? -15.030 -1.550 3.181 1.00 91.12 107 ILE A O 1
ATOM 813 N N . LEU A 1 108 ? -17.216 -1.958 2.844 1.00 91.12 108 LEU A N 1
ATOM 814 C CA . LEU A 1 108 ? -17.076 -3.417 2.808 1.00 91.12 108 LEU A CA 1
ATOM 815 C C . LEU A 1 108 ? -16.196 -3.875 1.641 1.00 91.12 108 LEU A C 1
ATOM 817 O O . LEU A 1 108 ? -15.309 -4.702 1.834 1.00 91.12 108 LEU A O 1
ATOM 821 N N . ASP A 1 109 ? -16.382 -3.303 0.451 1.00 91.25 109 ASP A N 1
ATOM 822 C CA . ASP A 1 109 ? -15.537 -3.632 -0.701 1.00 91.25 109 ASP A CA 1
ATOM 823 C C . ASP A 1 109 ? -14.078 -3.213 -0.464 1.00 91.25 109 ASP A C 1
ATOM 825 O O . ASP A 1 109 ? -13.156 -3.980 -0.735 1.00 91.25 109 ASP A O 1
ATOM 829 N N . ARG A 1 110 ? -13.852 -2.049 0.158 1.00 90.00 110 ARG A N 1
ATOM 830 C CA . ARG A 1 110 ? -12.499 -1.607 0.532 1.00 90.00 110 ARG A CA 1
ATOM 831 C C . ARG A 1 110 ? -11.846 -2.486 1.594 1.00 90.00 110 ARG A C 1
ATOM 833 O O . ARG A 1 110 ? -10.625 -2.602 1.574 1.00 90.00 110 ARG A O 1
ATOM 840 N N . PHE A 1 111 ? -12.607 -3.075 2.519 1.00 89.81 111 PHE A N 1
ATOM 841 C CA . PHE A 1 111 ? -12.056 -4.049 3.466 1.00 89.81 111 PHE A CA 1
ATOM 842 C C . PHE A 1 111 ? -11.533 -5.291 2.738 1.00 89.81 111 PHE A C 1
ATOM 844 O O . PHE A 1 111 ? -10.412 -5.726 3.010 1.00 89.81 111 PHE A O 1
ATOM 851 N N . ARG A 1 112 ? -12.262 -5.774 1.724 1.00 88.69 112 ARG A N 1
ATOM 852 C CA . ARG A 1 112 ? -11.793 -6.878 0.872 1.00 88.69 112 ARG A CA 1
ATOM 853 C C . ARG A 1 112 ? -10.531 -6.510 0.095 1.00 88.69 112 ARG A C 1
ATOM 855 O O . ARG A 1 112 ? -9.609 -7.320 0.041 1.00 88.69 112 ARG A O 1
ATOM 862 N N . ASP A 1 113 ? -10.445 -5.286 -0.436 1.00 85.50 113 ASP A N 1
ATOM 863 C CA . ASP A 1 113 ? -9.246 -4.799 -1.144 1.00 85.50 113 ASP A CA 1
ATOM 864 C C . ASP A 1 113 ? -7.977 -4.844 -0.271 1.00 85.50 113 ASP A C 1
ATOM 866 O O . ASP A 1 113 ? -6.872 -4.986 -0.796 1.00 85.50 113 ASP A O 1
ATOM 870 N N . ILE A 1 114 ? -8.126 -4.736 1.055 1.00 85.62 114 ILE A N 1
ATOM 871 C CA . ILE A 1 114 ? -7.019 -4.802 2.026 1.00 85.62 114 ILE A CA 1
ATOM 872 C C . ILE A 1 114 ? -6.919 -6.154 2.747 1.00 85.62 114 ILE A C 1
ATOM 874 O O . ILE A 1 114 ? -6.167 -6.281 3.716 1.00 85.62 114 ILE A O 1
ATOM 878 N N . GLY A 1 115 ? -7.646 -7.172 2.273 1.00 83.88 115 GLY A N 1
ATOM 879 C CA . GLY A 1 115 ? -7.589 -8.540 2.793 1.00 83.88 115 GLY A CA 1
ATOM 880 C C . GLY A 1 115 ? -8.155 -8.684 4.206 1.00 83.88 115 GLY A C 1
ATOM 881 O O . GLY A 1 115 ? -7.561 -9.373 5.038 1.00 83.88 115 GLY A O 1
ATOM 882 N N . VAL A 1 116 ? -9.250 -7.981 4.497 1.00 83.94 116 VAL A N 1
ATOM 883 C CA . VAL A 1 116 ? -9.965 -8.023 5.777 1.00 83.94 116 VAL A CA 1
ATOM 884 C C . VAL A 1 116 ? -11.408 -8.444 5.516 1.00 83.94 116 VAL A C 1
ATOM 886 O O . VAL A 1 116 ? -12.060 -7.864 4.647 1.00 83.94 116 VAL A O 1
ATOM 889 N N . ASP A 1 117 ? -11.874 -9.431 6.282 1.00 69.31 117 ASP A N 1
ATOM 890 C CA . ASP A 1 117 ? -13.253 -9.936 6.273 1.00 69.31 117 ASP A CA 1
ATOM 891 C C . ASP A 1 117 ? -14.098 -9.297 7.385 1.00 69.31 117 ASP A C 1
ATOM 893 O O . ASP A 1 117 ? -13.571 -9.135 8.515 1.00 69.31 117 ASP A O 1
#

Secondary structure (DSSP, 8-state):
---SS-HHHHHHHHHHHHHHHT--HHHHHHHHHHHTT-S-HHHHHHHHHHS-HHHHHHTT--TT--------TTSSHHHHHHHHHHHHHHTT-------SS--HHHHHHHHHHTT--

pLDDT: mean 91.04, std 6.55, range [66.0, 98.0]

Sequence (117 aa):
MRLSAPVYHLKRQARLLSRKENVPLHEALDRMAFKEGFGSWSLLAAKAAEAAPAGRLLAQLIPGDMVLVAARPGQGKTLMSLELAVAAMKQGSRAVFFTLECMHADILDRFRDIGVD